Protein AF-A0A1G9R4I5-F1 (afdb_monomer_lite)

Structure (mmCIF, N/CA/C/O backbone):
data_AF-A0A1G9R4I5-F1
#
_entry.id   AF-A0A1G9R4I5-F1
#
loop_
_atom_site.group_PDB
_atom_site.id
_atom_site.type_symbol
_atom_site.label_atom_id
_atom_site.label_alt_id
_atom_site.label_comp_id
_atom_site.label_asym_id
_atom_site.label_entity_id
_atom_site.label_seq_id
_atom_site.pdbx_PDB_ins_code
_atom_site.Cartn_x
_atom_site.Cartn_y
_atom_site.Cartn_z
_atom_site.occupancy
_atom_site.B_iso_or_equiv
_atom_site.auth_seq_id
_atom_site.auth_comp_id
_atom_site.auth_asym_id
_atom_site.auth_atom_id
_atom_site.pdbx_PDB_model_num
ATOM 1 N N . MET A 1 1 ? 35.814 3.596 -20.765 1.00 49.28 1 MET A N 1
ATOM 2 C CA . MET A 1 1 ? 35.640 2.139 -20.570 1.00 49.28 1 MET A CA 1
ATOM 3 C C . MET A 1 1 ? 35.433 1.721 -19.101 1.00 49.28 1 MET A C 1
ATOM 5 O O . MET A 1 1 ? 35.623 0.555 -18.802 1.00 49.28 1 MET A O 1
ATOM 9 N N . ILE A 1 2 ? 34.975 2.597 -18.186 1.00 52.34 2 ILE A N 1
ATOM 10 C CA . ILE A 1 2 ? 34.562 2.191 -16.818 1.00 52.34 2 ILE A CA 1
ATOM 11 C C . ILE A 1 2 ? 33.334 3.003 -16.361 1.00 52.34 2 ILE A C 1
ATOM 13 O O . ILE A 1 2 ? 33.384 3.701 -15.356 1.00 52.34 2 ILE A O 1
ATOM 17 N N . SER A 1 3 ? 32.234 2.996 -17.118 1.00 57.19 3 SER A N 1
ATOM 18 C CA . SER A 1 3 ? 30.991 3.613 -16.611 1.00 57.19 3 SER A CA 1
ATOM 19 C C . SER A 1 3 ? 29.70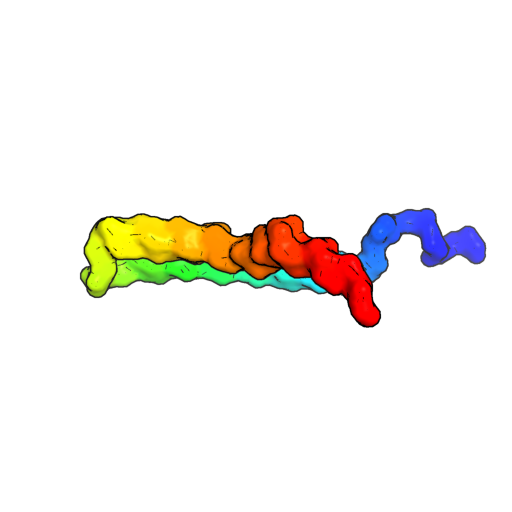2 2.905 -17.000 1.00 57.19 3 SER A C 1
ATOM 21 O O . SER A 1 3 ? 28.638 3.439 -16.717 1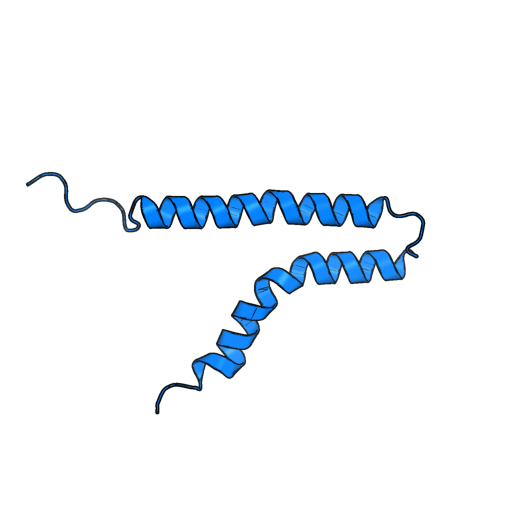.00 57.19 3 SER A O 1
ATOM 23 N N . GLU A 1 4 ? 29.759 1.743 -17.655 1.00 60.56 4 GLU A N 1
ATOM 24 C CA . GLU A 1 4 ? 28.580 1.278 -18.396 1.00 60.56 4 GLU A CA 1
ATOM 25 C C . GLU A 1 4 ? 27.901 0.022 -17.851 1.00 60.56 4 GLU A C 1
ATOM 27 O O . GLU A 1 4 ? 26.751 -0.213 -18.189 1.00 60.56 4 GLU A O 1
ATOM 32 N N . TYR A 1 5 ? 28.504 -0.754 -16.945 1.00 58.69 5 TYR A N 1
ATOM 33 C CA . TYR A 1 5 ? 27.860 -2.002 -16.516 1.00 58.69 5 TYR A CA 1
ATOM 34 C C . TYR A 1 5 ? 28.225 -2.426 -15.095 1.00 58.69 5 TYR A C 1
ATOM 36 O O . TYR A 1 5 ? 29.097 -3.265 -14.940 1.00 58.69 5 TYR A O 1
ATOM 44 N N . THR A 1 6 ? 27.521 -1.918 -14.075 1.00 56.62 6 THR A N 1
ATOM 45 C CA . THR A 1 6 ? 27.237 -2.671 -12.829 1.00 56.62 6 THR A CA 1
ATOM 46 C C . THR A 1 6 ? 26.069 -2.043 -12.051 1.00 56.62 6 THR A C 1
ATOM 48 O O . THR A 1 6 ? 26.267 -1.367 -11.045 1.00 56.62 6 THR A O 1
ATOM 51 N N . SER A 1 7 ? 24.834 -2.232 -12.513 1.00 57.69 7 SER A N 1
ATOM 52 C CA . SER A 1 7 ? 23.627 -2.377 -11.672 1.00 57.69 7 SER A CA 1
ATOM 53 C C . SER A 1 7 ? 22.428 -2.547 -12.605 1.00 57.69 7 SER A C 1
ATOM 55 O O . SER A 1 7 ? 22.190 -1.716 -13.468 1.00 57.69 7 SER A O 1
ATOM 57 N N . GLY A 1 8 ? 21.687 -3.651 -12.490 1.00 69.38 8 GLY A N 1
ATOM 58 C CA . GLY A 1 8 ? 20.574 -3.989 -13.395 1.00 69.38 8 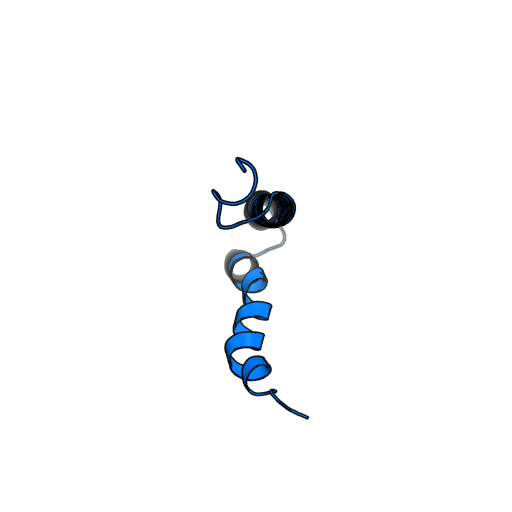GLY A CA 1
ATOM 59 C C . GLY A 1 8 ? 19.365 -3.038 -13.359 1.00 69.38 8 GLY A C 1
ATOM 60 O O . GLY A 1 8 ? 18.353 -3.344 -13.977 1.00 69.38 8 GLY A O 1
ATOM 61 N N . PHE A 1 9 ? 19.457 -1.916 -12.645 1.00 73.75 9 PHE A N 1
ATOM 62 C CA . PHE A 1 9 ? 18.460 -0.851 -12.563 1.00 73.75 9 PHE A CA 1
ATOM 63 C C . PHE A 1 9 ? 19.184 0.498 -12.622 1.00 73.75 9 PHE A C 1
ATOM 65 O O . PHE A 1 9 ? 20.135 0.708 -11.868 1.00 73.75 9 PHE A O 1
ATOM 72 N N . GLY A 1 10 ? 18.740 1.406 -13.493 1.00 88.50 10 GLY A N 1
ATOM 73 C CA . GLY A 1 10 ? 19.260 2.770 -13.546 1.00 88.50 10 GLY A CA 1
ATOM 74 C C . GLY A 1 10 ? 18.791 3.622 -12.359 1.00 88.50 10 GLY A C 1
ATOM 75 O O . GLY A 1 10 ? 17.907 3.246 -11.584 1.00 88.50 10 GLY A O 1
ATOM 76 N N . LEU A 1 11 ? 19.414 4.795 -12.191 1.00 88.31 11 LEU A N 1
ATOM 77 C CA . LEU A 1 11 ? 19.118 5.707 -11.078 1.00 88.31 11 LEU A CA 1
ATOM 78 C C . LEU A 1 11 ? 17.641 6.126 -11.055 1.00 88.31 11 LEU A C 1
ATOM 80 O O . LEU A 1 11 ? 17.039 6.214 -9.987 1.00 88.31 11 LEU A O 1
ATOM 84 N N . TRP A 1 12 ? 17.052 6.369 -12.225 1.00 89.12 12 TRP A N 1
ATOM 85 C CA . TRP A 1 12 ? 15.660 6.795 -12.336 1.00 89.12 12 TRP A CA 1
ATOM 86 C C . TRP A 1 12 ? 14.689 5.690 -11.935 1.00 89.12 12 TRP A C 1
ATOM 88 O O . TRP A 1 12 ? 13.741 5.948 -11.194 1.00 89.12 12 TRP A O 1
ATOM 98 N N . GLU A 1 13 ? 14.956 4.453 -12.345 1.00 90.12 13 GLU A N 1
ATOM 99 C CA . GLU A 1 13 ? 14.172 3.290 -11.952 1.00 90.12 13 GLU A CA 1
ATOM 100 C C . GLU A 1 13 ? 14.250 3.065 -10.440 1.00 90.12 13 GLU A C 1
ATOM 102 O O . GLU A 1 13 ? 13.225 2.831 -9.799 1.00 90.12 13 GLU A O 1
ATOM 107 N N . LEU A 1 14 ? 15.439 3.213 -9.846 1.00 91.19 14 LEU A N 1
ATOM 108 C CA . LEU A 1 14 ? 15.612 3.131 -8.394 1.00 91.19 14 LEU A CA 1
ATOM 109 C C . LEU A 1 14 ? 14.826 4.220 -7.658 1.00 91.19 14 LEU A C 1
ATOM 111 O O . LEU A 1 14 ? 14.182 3.918 -6.654 1.00 91.19 14 LEU A O 1
ATOM 115 N N . ILE A 1 15 ? 14.824 5.460 -8.157 1.00 94.12 15 ILE A N 1
ATOM 116 C CA . ILE A 1 15 ? 14.037 6.560 -7.574 1.00 94.12 15 ILE A CA 1
ATOM 117 C C . ILE A 1 15 ? 12.538 6.252 -7.648 1.00 94.12 15 ILE A C 1
ATOM 119 O O . ILE A 1 15 ? 11.829 6.433 -6.658 1.00 94.12 15 ILE A O 1
ATOM 123 N N . MET A 1 16 ? 12.048 5.757 -8.787 1.00 92.56 16 MET A N 1
ATOM 124 C CA . MET A 1 16 ? 10.637 5.393 -8.949 1.00 92.56 16 MET A CA 1
ATOM 125 C C . MET A 1 16 ? 10.227 4.255 -8.010 1.00 92.56 16 MET A C 1
ATOM 127 O O . MET A 1 16 ? 9.183 4.340 -7.361 1.00 92.56 16 MET A O 1
ATOM 131 N N . ILE A 1 17 ? 11.055 3.211 -7.902 1.00 92.69 17 ILE A N 1
ATOM 132 C CA . ILE A 1 17 ? 10.819 2.087 -6.988 1.00 92.69 17 ILE A CA 1
ATOM 133 C C . ILE A 1 17 ? 10.830 2.581 -5.540 1.00 92.69 17 ILE A C 1
ATOM 135 O O . ILE A 1 17 ? 9.911 2.268 -4.785 1.00 92.69 17 ILE A O 1
ATOM 139 N N . ALA A 1 18 ? 11.824 3.386 -5.157 1.00 93.81 18 ALA A N 1
ATOM 140 C CA . ALA A 1 18 ? 11.914 3.949 -3.815 1.00 93.81 18 ALA A CA 1
ATOM 141 C C . ALA A 1 18 ? 10.677 4.790 -3.483 1.00 93.81 18 ALA A C 1
ATOM 143 O O . ALA A 1 18 ? 10.075 4.598 -2.429 1.00 93.81 18 ALA A O 1
ATOM 144 N N . PHE A 1 19 ? 10.244 5.662 -4.396 1.00 94.62 19 PHE A N 1
ATOM 145 C CA . PHE A 1 19 ? 9.040 6.468 -4.218 1.00 94.62 19 PH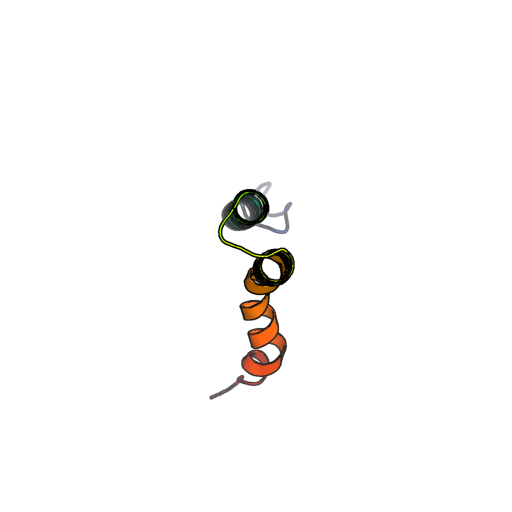E A CA 1
ATOM 146 C C . PHE A 1 19 ? 7.787 5.599 -4.032 1.00 94.62 19 PHE A C 1
ATOM 148 O O . PHE 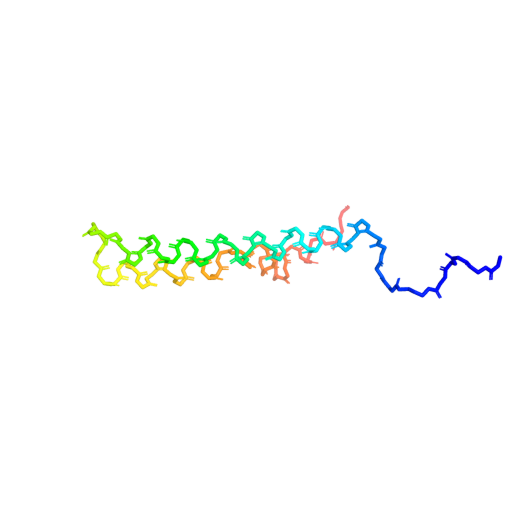A 1 19 ? 7.023 5.821 -3.094 1.00 94.62 19 PHE A O 1
ATOM 155 N N . ALA A 1 20 ? 7.600 4.574 -4.870 1.00 91.31 20 ALA A N 1
ATOM 156 C CA . ALA A 1 20 ? 6.463 3.661 -4.766 1.00 91.31 20 ALA A CA 1
ATOM 157 C C . ALA A 1 20 ? 6.459 2.876 -3.441 1.00 91.31 20 ALA A C 1
ATOM 159 O O . ALA A 1 20 ? 5.419 2.758 -2.790 1.00 91.31 20 ALA A O 1
ATOM 160 N N . VAL A 1 21 ? 7.622 2.375 -3.013 1.00 93.56 21 VAL A N 1
ATOM 161 C CA . VAL A 1 21 ? 7.770 1.632 -1.752 1.00 93.56 21 VAL A CA 1
ATOM 162 C C . VAL A 1 21 ? 7.519 2.541 -0.552 1.00 93.56 21 VAL A C 1
ATOM 164 O O . VAL A 1 21 ? 6.757 2.171 0.337 1.00 93.56 21 VAL A O 1
ATOM 167 N N . ILE A 1 22 ? 8.101 3.743 -0.533 1.00 95.25 22 ILE A N 1
ATOM 168 C CA . ILE A 1 22 ? 7.889 4.719 0.544 1.00 95.25 22 ILE A CA 1
ATOM 169 C C . ILE A 1 22 ? 6.408 5.101 0.626 1.00 95.25 22 ILE A C 1
ATOM 171 O O . ILE A 1 22 ? 5.842 5.101 1.717 1.00 95.25 22 ILE A O 1
ATOM 175 N N . ALA A 1 23 ? 5.757 5.369 -0.508 1.00 91.12 23 ALA A N 1
ATOM 176 C CA . ALA A 1 23 ? 4.332 5.684 -0.535 1.00 91.12 23 ALA A CA 1
ATOM 177 C C . ALA A 1 23 ? 3.489 4.546 0.065 1.00 91.12 23 ALA A C 1
ATOM 179 O O . ALA A 1 23 ? 2.639 4.806 0.916 1.00 91.12 23 ALA A O 1
ATOM 180 N N . LEU A 1 24 ? 3.760 3.285 -0.293 1.00 92.81 24 LEU A N 1
ATOM 181 C CA . LEU A 1 24 ? 3.074 2.129 0.298 1.00 92.81 24 LEU A CA 1
ATOM 182 C C . LEU A 1 24 ? 3.325 2.015 1.808 1.00 92.81 24 LEU A C 1
ATOM 184 O O . LEU A 1 24 ? 2.380 1.815 2.572 1.00 92.81 24 LEU A O 1
ATOM 188 N N . LEU A 1 25 ? 4.578 2.179 2.242 1.00 94.31 25 LEU A N 1
ATOM 189 C CA . LEU A 1 25 ? 4.975 2.066 3.648 1.00 94.31 25 LEU A CA 1
ATOM 190 C C . LEU A 1 25 ? 4.453 3.204 4.528 1.00 94.31 25 LEU A C 1
ATOM 192 O O . LEU A 1 25 ? 4.342 3.017 5.735 1.00 94.31 25 LEU A O 1
ATOM 196 N N . LEU A 1 26 ? 4.128 4.365 3.963 1.00 95.88 26 LEU A N 1
ATOM 197 C CA . LEU A 1 26 ? 3.537 5.472 4.715 1.00 95.88 26 LEU A CA 1
ATOM 198 C C . LEU A 1 26 ? 2.009 5.415 4.697 1.00 95.88 26 LEU A C 1
ATOM 200 O O . LEU A 1 26 ? 1.373 5.512 5.748 1.00 95.88 26 LEU A O 1
ATOM 204 N N . VAL A 1 27 ? 1.410 5.231 3.519 1.00 95.25 27 VAL A N 1
ATOM 205 C CA . VAL A 1 27 ? -0.044 5.336 3.343 1.00 95.25 27 VAL A CA 1
ATOM 206 C C . VAL A 1 27 ? -0.773 4.159 3.984 1.00 95.25 27 VAL A C 1
ATOM 208 O O . VAL A 1 27 ? -1.781 4.378 4.654 1.00 95.25 27 VAL A O 1
ATOM 211 N N . ILE A 1 28 ? -0.274 2.925 3.834 1.00 95.81 28 ILE A N 1
ATOM 212 C CA . ILE A 1 28 ? -0.957 1.739 4.375 1.00 95.81 28 ILE A CA 1
ATOM 213 C C . ILE A 1 28 ? -1.024 1.790 5.909 1.00 95.81 28 ILE A C 1
ATOM 215 O O . ILE A 1 28 ? -2.133 1.706 6.444 1.00 95.81 28 ILE A O 1
ATOM 219 N N . PRO A 1 29 ? 0.089 1.969 6.651 1.00 96.62 29 PRO A N 1
ATOM 220 C CA . PRO A 1 29 ? 0.020 2.024 8.109 1.00 96.62 29 PRO A CA 1
ATOM 221 C C . PRO A 1 29 ? -0.794 3.212 8.614 1.00 96.62 29 PRO A C 1
ATOM 223 O O . PRO A 1 29 ? -1.542 3.058 9.578 1.00 96.62 29 PRO A O 1
ATOM 226 N N . PHE A 1 30 ? -0.700 4.372 7.953 1.00 97.75 30 PHE A N 1
ATOM 227 C CA . PHE A 1 30 ? -1.504 5.540 8.307 1.00 97.75 30 PHE A CA 1
ATOM 228 C C . PHE A 1 30 ? -3.006 5.267 8.153 1.00 97.75 30 PHE A C 1
ATOM 230 O O . PHE A 1 30 ? -3.769 5.499 9.089 1.00 97.75 30 PHE A O 1
ATOM 237 N N . ALA A 1 31 ? -3.431 4.709 7.016 1.00 97.50 31 ALA A N 1
ATOM 238 C CA . ALA A 1 31 ? -4.834 4.393 6.762 1.00 97.50 31 ALA A CA 1
ATOM 239 C C . ALA A 1 31 ? -5.375 3.313 7.716 1.00 97.50 31 ALA A C 1
ATOM 241 O O . ALA A 1 31 ? -6.507 3.415 8.193 1.00 97.50 31 ALA A O 1
ATOM 242 N N . ILE A 1 32 ? -4.566 2.298 8.047 1.00 97.69 32 ILE A N 1
ATOM 243 C CA . ILE A 1 32 ? -4.929 1.288 9.055 1.00 97.69 32 ILE A CA 1
ATOM 244 C C . ILE A 1 32 ? -5.085 1.945 10.429 1.00 97.69 32 ILE A C 1
ATOM 246 O O . ILE A 1 32 ? -6.071 1.692 11.120 1.00 97.69 32 ILE A O 1
ATOM 250 N N . PHE A 1 33 ? -4.139 2.797 10.827 1.00 98.12 33 PHE A N 1
ATOM 251 C CA . PHE A 1 33 ? -4.189 3.502 12.105 1.00 98.12 33 PHE A CA 1
ATOM 252 C C . PHE A 1 33 ? -5.435 4.388 12.229 1.00 98.12 33 PHE A C 1
ATOM 254 O O . PHE A 1 33 ? -6.121 4.343 13.254 1.00 98.12 33 PHE A O 1
ATOM 261 N N . ASP A 1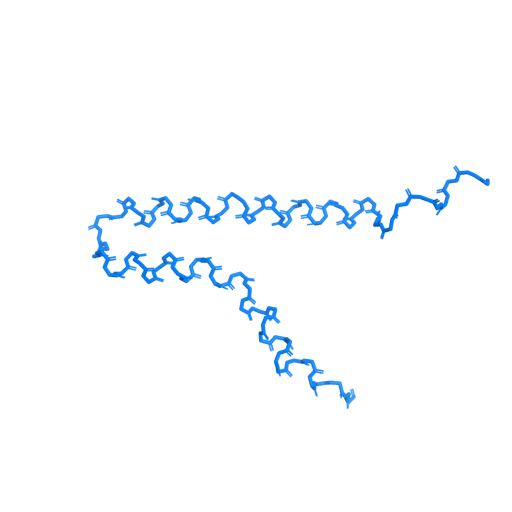 34 ? -5.756 5.141 11.180 1.00 97.81 34 ASP A N 1
ATOM 262 C CA . ASP A 1 34 ? -6.955 5.977 11.119 1.00 97.81 34 ASP A CA 1
ATOM 263 C C . ASP A 1 34 ? -8.240 5.134 11.213 1.00 97.81 34 ASP A C 1
ATOM 265 O O . ASP A 1 34 ? -9.091 5.370 12.076 1.00 97.81 34 ASP A O 1
ATOM 269 N N . THR A 1 35 ? -8.316 4.045 10.440 1.00 97.94 35 THR A N 1
ATOM 270 C CA . THR A 1 35 ? -9.439 3.091 10.478 1.00 97.94 35 THR A CA 1
ATOM 271 C C . THR A 1 35 ? -9.633 2.500 11.877 1.00 97.94 35 THR A C 1
ATOM 273 O O . THR A 1 35 ? -10.756 2.403 12.381 1.00 97.94 35 THR A O 1
ATOM 276 N N . MET A 1 36 ? -8.538 2.129 12.544 1.00 97.19 36 MET A N 1
ATOM 277 C CA . MET A 1 36 ? -8.568 1.590 13.904 1.00 97.19 36 MET A CA 1
ATOM 278 C C . MET A 1 36 ? -9.078 2.621 14.918 1.00 97.19 36 MET A C 1
ATOM 280 O O . MET A 1 36 ? -9.831 2.257 15.831 1.00 97.19 36 MET A O 1
ATOM 284 N N . ARG A 1 37 ? -8.721 3.899 14.747 1.00 97.19 37 ARG A N 1
ATOM 285 C CA . ARG A 1 37 ? -9.143 5.006 15.621 1.00 97.19 37 ARG A CA 1
ATOM 286 C C . ARG A 1 37 ? -10.555 5.516 15.367 1.00 97.19 37 ARG A C 1
ATOM 288 O O . ARG A 1 37 ? -11.124 6.123 16.276 1.00 97.19 37 ARG A O 1
ATOM 295 N N . SER A 1 38 ? -11.124 5.269 14.191 1.00 96.62 38 SER A N 1
ATOM 296 C CA . SER A 1 38 ? -12.478 5.717 13.868 1.00 96.62 38 SER A CA 1
ATOM 297 C C . SER A 1 38 ? -13.496 5.203 14.893 1.00 96.62 38 SER A C 1
ATOM 299 O O . SER A 1 38 ? -13.533 4.011 15.214 1.00 96.62 38 SER A O 1
ATOM 301 N N . LYS A 1 39 ? -14.314 6.107 15.438 1.00 95.81 39 LYS A N 1
ATOM 302 C CA . LYS A 1 39 ? -15.388 5.771 16.390 1.00 95.81 39 LYS A CA 1
ATOM 303 C C . LYS A 1 39 ? -16.697 5.410 15.687 1.00 95.81 39 LYS A C 1
ATOM 305 O O . LYS A 1 39 ? -17.545 4.769 16.295 1.00 95.81 39 LYS A O 1
ATOM 310 N N . ASP A 1 40 ? -16.818 5.778 14.416 1.00 96.81 40 ASP A N 1
ATOM 311 C CA . ASP A 1 40 ? -18.037 5.623 13.619 1.00 96.81 40 ASP A CA 1
ATOM 312 C C . ASP A 1 40 ? -18.125 4.245 12.946 1.00 96.81 40 ASP A C 1
ATOM 314 O O . ASP A 1 40 ? -19.183 3.838 12.470 1.00 96.81 40 ASP A O 1
ATOM 318 N N . LEU A 1 41 ? -17.013 3.503 12.911 1.00 96.56 41 LEU A N 1
ATOM 319 C CA . LEU A 1 41 ? -16.944 2.165 12.333 1.00 96.56 41 LEU A CA 1
ATOM 320 C C . LEU A 1 41 ? -17.125 1.084 13.401 1.00 96.56 41 LEU A C 1
ATOM 322 O O . LEU A 1 41 ? -16.370 1.013 14.376 1.00 96.56 41 LEU A O 1
ATOM 326 N N . SER A 1 42 ? -18.061 0.167 13.160 1.00 97.50 42 SER A N 1
ATOM 327 C CA . SER A 1 42 ? -18.137 -1.094 13.904 1.00 97.50 42 SER A CA 1
ATOM 328 C C . SER A 1 42 ? -16.883 -1.952 13.688 1.00 97.50 42 SER A C 1
ATOM 330 O O . SER A 1 42 ? -16.173 -1.814 12.690 1.00 97.50 42 SER A O 1
ATOM 332 N N . THR A 1 43 ? -16.631 -2.901 14.593 1.00 96.00 43 THR A N 1
ATOM 333 C CA . THR A 1 43 ? -15.493 -3.833 14.499 1.00 96.00 43 THR A CA 1
ATOM 334 C C . THR A 1 43 ? -15.449 -4.565 13.155 1.00 96.00 43 THR A C 1
ATOM 336 O O . THR A 1 43 ? -14.393 -4.647 12.531 1.00 96.00 43 THR A O 1
ATOM 339 N N . THR A 1 44 ? -16.600 -5.037 12.667 1.00 97.44 44 THR A N 1
ATOM 340 C CA . THR A 1 44 ? -16.697 -5.714 11.367 1.00 97.44 44 THR A CA 1
ATOM 341 C C . THR A 1 44 ? -16.357 -4.772 10.214 1.00 97.44 44 THR A C 1
ATOM 343 O O . THR A 1 44 ? -15.606 -5.151 9.319 1.00 97.44 44 THR A O 1
ATOM 346 N N . GLN A 1 45 ? -16.845 -3.527 10.239 1.00 97.69 45 GLN A N 1
ATOM 347 C CA . GLN A 1 45 ? -16.511 -2.544 9.202 1.00 97.69 45 GLN A CA 1
ATOM 348 C C . GLN A 1 45 ? -15.017 -2.209 9.196 1.00 97.69 45 GLN A C 1
ATOM 350 O O . GLN A 1 45 ? -14.423 -2.140 8.123 1.00 97.69 45 GLN A O 1
ATOM 355 N N . LYS A 1 46 ? -14.387 -2.059 10.369 1.00 97.69 46 LYS A N 1
ATOM 356 C CA . LYS A 1 46 ? -12.933 -1.841 10.465 1.00 97.69 46 LYS A CA 1
ATOM 357 C C . LYS A 1 46 ? -12.151 -2.988 9.841 1.00 97.69 46 LYS A C 1
ATOM 359 O O . LYS A 1 46 ? -11.223 -2.748 9.077 1.00 97.69 46 LYS A O 1
ATOM 364 N N . PHE A 1 47 ? -12.550 -4.226 10.131 1.00 97.94 47 PHE A N 1
ATOM 365 C CA . PHE A 1 47 ? -11.911 -5.406 9.557 1.00 97.94 47 PHE A CA 1
ATOM 366 C C . PHE A 1 47 ? -11.998 -5.418 8.023 1.00 97.94 47 PHE A C 1
ATOM 368 O O . PHE A 1 47 ? -10.987 -5.624 7.353 1.00 97.94 47 PHE A O 1
ATOM 375 N N . LEU A 1 48 ? -13.179 -5.128 7.464 1.00 98.12 48 LEU A N 1
ATOM 376 C CA . LEU A 1 48 ? -13.373 -5.040 6.013 1.00 98.12 48 LEU A CA 1
ATOM 377 C C . LEU A 1 48 ? -12.533 -3.922 5.381 1.00 98.12 48 LEU A C 1
ATOM 379 O O . LEU A 1 48 ? -11.919 -4.139 4.336 1.00 98.12 48 LEU A O 1
ATOM 383 N N . TRP A 1 49 ? -12.456 -2.754 6.022 1.00 98.00 49 TRP A N 1
ATOM 384 C CA . TRP A 1 49 ? -11.634 -1.642 5.543 1.00 98.00 49 TRP A CA 1
ATOM 385 C C . TRP A 1 49 ? -10.145 -1.962 5.564 1.00 98.00 49 TRP A C 1
ATOM 387 O O . TRP A 1 49 ? -9.461 -1.698 4.580 1.00 98.00 49 TRP A O 1
ATOM 397 N N . ILE A 1 50 ? -9.642 -2.579 6.634 1.00 97.81 50 ILE A N 1
ATOM 398 C CA . ILE A 1 50 ? -8.237 -2.999 6.714 1.00 97.81 50 ILE A CA 1
ATOM 399 C C . ILE A 1 50 ? -7.921 -4.011 5.609 1.00 97.81 50 ILE A C 1
ATOM 401 O O . ILE A 1 50 ? -6.912 -3.863 4.919 1.00 97.81 50 ILE A O 1
ATOM 405 N N . LEU A 1 51 ? -8.796 -4.996 5.384 1.00 97.81 51 LEU A N 1
ATOM 406 C CA . LEU A 1 51 ? -8.630 -5.949 4.287 1.00 97.81 51 LEU A CA 1
ATOM 407 C C . LEU A 1 51 ? -8.587 -5.234 2.927 1.00 97.81 51 LEU A C 1
ATOM 409 O O . LEU A 1 51 ? -7.723 -5.528 2.102 1.00 97.81 51 LEU A O 1
ATOM 413 N N . PHE A 1 52 ? -9.475 -4.262 2.708 1.00 97.44 52 PHE A N 1
ATOM 414 C CA . PHE A 1 52 ? -9.498 -3.474 1.479 1.00 97.44 52 PHE A CA 1
ATOM 415 C C . PHE A 1 52 ? -8.220 -2.644 1.294 1.00 97.44 52 PHE A C 1
ATOM 417 O O . PHE A 1 52 ? -7.628 -2.690 0.220 1.00 97.44 52 PHE A O 1
ATOM 424 N N . ILE A 1 53 ? -7.750 -1.946 2.333 1.00 96.69 53 ILE A N 1
ATOM 425 C CA . ILE A 1 53 ? -6.510 -1.148 2.315 1.00 96.69 53 ILE A CA 1
ATOM 426 C C . ILE A 1 53 ? -5.304 -2.011 1.925 1.00 96.69 53 ILE A C 1
ATOM 428 O O . ILE A 1 53 ? -4.437 -1.559 1.180 1.00 96.69 53 ILE A O 1
ATOM 432 N N . LEU A 1 54 ? -5.257 -3.259 2.398 1.00 95.00 54 LEU A N 1
ATOM 433 C CA . LEU A 1 54 ? -4.173 -4.187 2.082 1.00 95.00 54 LEU A CA 1
ATOM 434 C C . LEU A 1 54 ? -4.259 -4.739 0.655 1.00 95.00 54 LEU A C 1
ATOM 436 O O . LEU A 1 54 ? -3.227 -4.940 0.026 1.00 95.00 54 LEU A O 1
ATOM 440 N N . VAL A 1 55 ? -5.459 -4.998 0.131 1.00 95.44 55 VAL A N 1
ATOM 441 C CA . VAL A 1 55 ? -5.636 -5.661 -1.174 1.00 95.44 55 VAL A CA 1
ATOM 442 C C . VAL A 1 55 ? -5.690 -4.663 -2.336 1.00 95.44 55 VAL A C 1
ATOM 444 O O . VAL A 1 55 ? -5.151 -4.942 -3.410 1.00 95.44 55 VAL A O 1
ATOM 447 N N . ALA A 1 56 ? -6.303 -3.493 -2.139 1.00 95.25 56 ALA A N 1
ATOM 448 C CA . ALA A 1 56 ? -6.569 -2.508 -3.189 1.00 95.25 56 ALA A CA 1
ATOM 449 C C . ALA A 1 56 ? -5.335 -2.074 -4.006 1.00 95.25 56 ALA A C 1
ATOM 451 O O . ALA A 1 56 ? -5.455 -2.030 -5.234 1.00 95.25 56 ALA A O 1
ATOM 452 N N . PRO A 1 57 ? -4.146 -1.832 -3.412 1.00 92.88 57 PRO A N 1
ATOM 453 C CA . PRO A 1 57 ? -2.952 -1.450 -4.172 1.00 92.88 57 PRO A CA 1
ATOM 454 C C . PRO A 1 57 ? -2.528 -2.490 -5.219 1.00 92.88 57 PRO A C 1
ATOM 456 O O . PRO A 1 57 ? -1.925 -2.146 -6.233 1.00 92.88 57 PRO A O 1
ATOM 459 N N . TYR A 1 58 ? -2.870 -3.761 -4.999 1.00 92.06 58 TYR A N 1
ATOM 460 C CA . TYR A 1 58 ? -2.503 -4.867 -5.880 1.00 92.06 58 TYR A CA 1
ATOM 461 C C . TYR A 1 58 ? -3.589 -5.206 -6.903 1.00 92.06 58 TYR A C 1
ATOM 463 O O . TYR A 1 58 ? -3.301 -5.897 -7.882 1.00 92.06 58 TYR A O 1
ATOM 471 N N . LEU A 1 59 ? -4.825 -4.720 -6.720 1.00 94.44 59 LEU A N 1
ATOM 472 C CA . LEU A 1 59 ? -5.953 -5.066 -7.590 1.00 94.44 59 LEU A CA 1
ATOM 473 C C . LEU A 1 59 ? -5.674 -4.740 -9.058 1.00 94.44 59 LEU A C 1
ATOM 475 O O . LEU A 1 59 ? -5.951 -5.570 -9.916 1.00 94.44 59 LEU A O 1
ATOM 479 N N . GLY A 1 60 ? -5.079 -3.582 -9.359 1.00 90.75 60 GLY A N 1
ATOM 480 C CA . GLY A 1 60 ? -4.746 -3.209 -10.738 1.00 90.75 60 GLY A CA 1
ATOM 481 C C . GLY A 1 60 ? -3.773 -4.191 -11.400 1.00 90.75 60 GLY A C 1
ATOM 482 O O . GLY A 1 60 ? -3.992 -4.618 -12.534 1.00 90.75 60 GLY A O 1
ATOM 483 N N . ALA A 1 61 ? -2.741 -4.615 -10.664 1.00 91.19 61 ALA A N 1
ATOM 484 C CA . ALA A 1 61 ? -1.778 -5.603 -11.142 1.00 91.19 61 ALA A CA 1
ATOM 485 C C . ALA A 1 61 ? -2.441 -6.971 -11.355 1.00 91.19 61 ALA A C 1
ATOM 487 O O . ALA A 1 61 ? -2.260 -7.588 -12.403 1.00 91.19 61 ALA A O 1
ATOM 488 N N . VAL A 1 62 ? -3.259 -7.420 -10.399 1.00 93.81 62 VAL A N 1
ATOM 489 C CA . VAL A 1 62 ? -4.028 -8.668 -10.501 1.00 93.81 62 VAL A CA 1
ATOM 490 C C . VAL A 1 62 ? -4.949 -8.629 -11.724 1.00 93.81 62 VAL A C 1
ATOM 492 O O . VAL A 1 62 ? -4.875 -9.512 -12.576 1.00 93.81 62 VAL A O 1
ATOM 495 N N . VAL A 1 63 ? -5.761 -7.581 -11.879 1.00 94.69 63 VAL A N 1
ATOM 496 C CA . VAL A 1 63 ? -6.678 -7.416 -13.020 1.00 94.69 63 VAL A CA 1
ATOM 497 C C . VAL A 1 63 ? -5.921 -7.439 -14.349 1.00 94.69 63 VAL A C 1
ATOM 499 O O . VAL A 1 63 ? -6.321 -8.150 -15.276 1.00 94.69 63 VAL A O 1
ATOM 502 N N . TYR A 1 64 ? -4.794 -6.731 -14.447 1.00 92.00 64 TYR A N 1
ATOM 503 C CA . TYR A 1 64 ? -3.953 -6.773 -15.639 1.00 92.00 64 TYR A CA 1
ATOM 504 C C . TYR A 1 64 ? -3.425 -8.187 -15.915 1.00 92.00 64 TYR A C 1
ATOM 506 O O . TYR A 1 64 ? -3.502 -8.670 -17.043 1.00 92.00 64 TYR A O 1
ATOM 514 N N . LEU A 1 65 ? -2.939 -8.894 -14.896 1.00 91.88 65 LEU A N 1
ATOM 515 C CA . LEU A 1 65 ? -2.387 -10.237 -15.059 1.00 91.88 65 LEU A CA 1
ATOM 516 C C . LEU A 1 65 ? -3.439 -11.302 -15.383 1.00 91.88 65 LEU A C 1
ATOM 518 O O . LEU A 1 65 ? -3.096 -12.287 -16.027 1.00 91.88 65 LEU A O 1
ATOM 522 N N . PHE A 1 66 ? -4.697 -11.155 -14.978 1.00 91.88 66 PHE A N 1
ATOM 523 C CA . PHE A 1 66 ? -5.731 -12.144 -15.305 1.00 91.88 66 PHE A CA 1
ATOM 524 C C . PHE A 1 66 ? -6.470 -11.822 -16.606 1.00 91.88 66 PHE A C 1
ATOM 526 O O . PHE A 1 66 ? -6.755 -12.731 -17.391 1.00 91.88 66 PHE A O 1
ATOM 533 N N . TRP A 1 67 ? -6.737 -10.541 -16.859 1.00 90.12 67 TRP A N 1
ATOM 534 C CA . TRP A 1 67 ? -7.541 -10.089 -17.993 1.00 90.12 67 TRP A CA 1
ATOM 535 C C . TRP A 1 67 ? -6.714 -9.307 -19.015 1.00 90.12 67 TRP A C 1
ATOM 537 O O . TRP A 1 67 ? -6.660 -9.686 -20.186 1.00 90.12 67 TRP A O 1
ATOM 547 N N . GLY A 1 68 ? -6.038 -8.239 -18.583 1.00 85.19 68 GLY A N 1
ATOM 548 C CA . GLY A 1 68 ? -5.321 -7.314 -19.474 1.00 85.19 68 GLY A CA 1
ATOM 549 C C . GLY A 1 68 ? -4.226 -7.980 -20.315 1.00 85.19 68 GLY A C 1
ATOM 550 O O . GLY A 1 68 ? -4.068 -7.675 -21.494 1.00 85.19 68 GLY A O 1
ATOM 551 N N . ARG A 1 69 ? -3.524 -8.981 -19.771 1.00 82.38 69 ARG A N 1
ATOM 552 C CA . ARG A 1 69 ? -2.446 -9.696 -20.475 1.00 82.38 69 ARG A CA 1
ATOM 553 C C . ARG A 1 69 ? -2.914 -10.438 -21.724 1.00 82.38 69 ARG A C 1
ATOM 555 O O . ARG A 1 69 ? -2.093 -10.730 -22.589 1.00 82.38 69 ARG A O 1
ATOM 562 N N . LYS A 1 70 ? -4.200 -10.802 -21.792 1.00 76.50 70 LYS A N 1
ATOM 563 C CA . LYS A 1 70 ? -4.780 -11.529 -22.929 1.00 76.50 70 LYS A CA 1
ATOM 564 C C . LYS A 1 70 ? -5.173 -10.592 -24.077 1.00 76.50 70 LYS A C 1
ATOM 566 O O . LYS A 1 70 ? -5.610 -11.076 -25.109 1.00 76.50 70 LYS A O 1
ATOM 571 N N . GLN A 1 71 ? -4.992 -9.279 -23.914 1.00 74.69 71 GLN A N 1
ATOM 572 C CA . GLN A 1 71 ? -5.365 -8.255 -24.895 1.00 74.69 71 GLN A CA 1
ATOM 573 C C . GLN A 1 71 ? -4.233 -7.885 -25.882 1.00 74.69 71 GLN A C 1
ATOM 575 O O . GLN A 1 71 ? -4.313 -6.855 -26.539 1.00 74.69 71 GLN A O 1
ATOM 580 N N . LYS A 1 72 ? -3.184 -8.712 -26.040 1.00 58.00 72 LYS A N 1
ATOM 581 C CA . LYS A 1 72 ? -2.251 -8.619 -27.189 1.00 58.00 72 LYS A CA 1
ATOM 582 C C . LYS A 1 72 ? -2.845 -9.439 -28.353 1.00 58.00 72 LYS A C 1
ATOM 584 O O . LYS A 1 72 ? -3.077 -10.622 -28.137 1.00 58.00 72 LYS A O 1
ATOM 589 N N . ALA A 1 73 ? -3.113 -8.960 -29.569 1.00 53.16 73 ALA A N 1
ATOM 590 C CA . ALA A 1 73 ? -2.818 -7.704 -30.260 1.00 53.16 73 ALA A CA 1
ATOM 591 C C . ALA A 1 73 ? -3.961 -7.364 -31.249 1.00 53.16 73 ALA A C 1
ATOM 593 O O . ALA A 1 73 ? -4.499 -8.275 -31.881 1.00 53.16 73 ALA A O 1
ATOM 594 N N . ILE A 1 74 ? -4.288 -6.077 -31.401 1.00 47.00 74 ILE A N 1
ATOM 595 C CA . ILE A 1 74 ? -4.783 -5.488 -32.659 1.00 47.00 74 ILE A CA 1
ATOM 596 C C . ILE A 1 74 ? -3.769 -4.414 -33.039 1.00 47.00 74 ILE A C 1
ATOM 598 O O . ILE A 1 74 ? -3.336 -3.700 -32.103 1.00 47.00 74 ILE A O 1
#

Secondary structure (DSSP, 8-state):
--SS-S-SS-HHHHHHHHHHHHHHHHHHHHHHHHHHH-SSS-HHHHHHHHHHHHHHHHHHHHHHHHTGGGG---

Organism: NCBI:txid990371

InterPro domains:
  IPR027379 Cardiolipin synthase N-terminal [PF13396] (30-69)

Sequence (74 aa):
MISEYTSGFGLWELIMIAFAVIALLLVIPFAIFDTMRSKDLSTTQKFLWILFILVAPYLGAVVYLFWGRKQKAI

pLDDT: mean 87.94, std 14.25, range [47.0, 98.12]

Foldseek 3Di:
DPDDDDDPDDPVRVVVVVVVVVCLVPVLVVQLVVLVPDPPDDPVRSVVSNVCSVCVVCVVVVCCVVPVVVCPDD

Radius of gyration: 18.93 Å; chains: 1; bounding box: 54×19×49 Å